Protein AF-M2ASB6-F1 (afdb_monomer_lite)

Organism: NCBI:txid1263867

Radius of gyration: 28.93 Å; chains: 1; bounding box: 57×13×77 Å

Structure (mmCIF, N/CA/C/O backbone):
data_AF-M2ASB6-F1
#
_entry.id   AF-M2ASB6-F1
#
loop_
_atom_site.group_PDB
_atom_site.id
_atom_site.type_symbol
_atom_site.label_atom_id
_atom_site.label_alt_id
_atom_site.label_comp_id
_atom_site.label_asym_id
_atom_site.label_entity_id
_atom_site.label_seq_id
_atom_site.pdbx_PDB_ins_code
_atom_site.Cartn_x
_atom_site.Cartn_y
_atom_site.Cartn_z
_atom_site.occupancy
_atom_site.B_iso_or_equiv
_atom_site.auth_seq_id
_atom_site.auth_comp_id
_atom_site.auth_asym_id
_atom_site.auth_atom_id
_atom_site.pdbx_PDB_model_num
ATOM 1 N N . MET A 1 1 ? 11.935 0.492 -11.700 1.00 62.41 1 MET A N 1
ATOM 2 C CA . MET A 1 1 ? 12.801 1.391 -12.497 1.00 62.41 1 MET A CA 1
ATOM 3 C C . MET A 1 1 ? 14.277 1.113 -12.311 1.00 62.41 1 MET A C 1
ATOM 5 O O . MET A 1 1 ? 14.859 0.579 -13.240 1.00 62.41 1 MET A O 1
ATOM 9 N N . GLY A 1 2 ? 14.872 1.382 -11.140 1.00 73.81 2 GLY A N 1
ATOM 10 C CA . GLY A 1 2 ? 16.320 1.199 -10.935 1.00 73.81 2 GLY A CA 1
ATOM 11 C C . GLY A 1 2 ? 16.837 -0.197 -11.301 1.00 73.81 2 GLY A C 1
ATOM 12 O O . GLY A 1 2 ? 17.833 -0.305 -11.998 1.00 73.81 2 GLY A O 1
ATOM 13 N N . LEU A 1 3 ? 16.108 -1.255 -10.933 1.00 76.94 3 LEU A N 1
ATOM 14 C CA . LEU A 1 3 ? 16.466 -2.637 -11.284 1.00 76.94 3 LEU A CA 1
ATOM 15 C C . LEU A 1 3 ? 16.412 -2.937 -12.791 1.00 76.94 3 LEU A C 1
ATOM 17 O O . LEU A 1 3 ? 17.302 -3.610 -13.292 1.00 76.94 3 LEU A O 1
ATOM 21 N N . VAL A 1 4 ? 15.411 -2.425 -13.515 1.00 75.38 4 VAL A N 1
ATOM 22 C CA . VAL A 1 4 ? 15.262 -2.647 -14.971 1.00 75.38 4 VAL A CA 1
ATOM 23 C C . VAL A 1 4 ? 16.346 -1.883 -15.732 1.00 75.38 4 VAL A C 1
ATOM 25 O O . VAL A 1 4 ? 16.978 -2.425 -16.627 1.00 75.38 4 VAL A O 1
ATOM 28 N N . VAL A 1 5 ? 16.640 -0.653 -15.302 1.00 77.31 5 VAL A N 1
ATOM 29 C CA . VAL A 1 5 ? 17.721 0.163 -15.870 1.00 77.31 5 VAL A C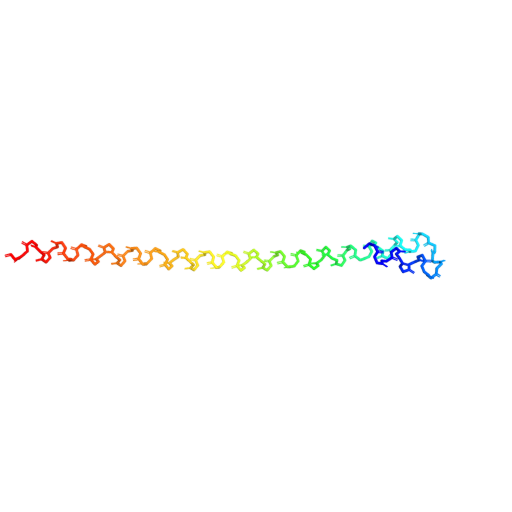A 1
ATOM 30 C C . VAL A 1 5 ? 19.092 -0.458 -15.592 1.00 77.31 5 VAL A C 1
ATOM 32 O O . VAL A 1 5 ? 19.901 -0.574 -16.505 1.00 77.31 5 VAL A O 1
ATOM 35 N N . LEU A 1 6 ? 19.350 -0.919 -14.364 1.00 79.62 6 LEU A N 1
ATOM 36 C CA . LEU A 1 6 ? 20.589 -1.625 -14.020 1.00 79.62 6 LEU A CA 1
ATOM 37 C C . LEU A 1 6 ? 20.730 -2.943 -14.795 1.00 79.62 6 LEU A C 1
ATOM 39 O O . LEU A 1 6 ? 21.828 -3.261 -15.248 1.00 79.62 6 LEU A O 1
ATOM 43 N N . ARG A 1 7 ? 19.628 -3.681 -14.999 1.00 80.75 7 ARG A N 1
ATOM 44 C CA . ARG A 1 7 ? 19.600 -4.897 -15.827 1.00 80.75 7 ARG A CA 1
ATOM 45 C C . ARG A 1 7 ? 19.940 -4.585 -17.284 1.00 80.75 7 ARG A C 1
ATOM 47 O O . ARG A 1 7 ? 20.777 -5.283 -17.853 1.00 80.75 7 ARG A O 1
ATOM 54 N N . GLY A 1 8 ? 19.330 -3.544 -17.848 1.00 76.75 8 GLY A N 1
ATOM 55 C CA . GLY A 1 8 ? 19.557 -3.117 -19.226 1.00 76.75 8 GLY A CA 1
ATOM 56 C C . GLY A 1 8 ? 20.988 -2.640 -19.468 1.00 76.75 8 GLY A C 1
ATOM 57 O O . GLY A 1 8 ? 21.608 -3.041 -20.448 1.00 76.75 8 GLY A O 1
ATOM 58 N N . ILE A 1 9 ? 21.567 -1.885 -18.524 1.00 77.25 9 ILE A N 1
ATOM 59 C CA . ILE A 1 9 ? 22.985 -1.482 -18.564 1.00 77.25 9 ILE A CA 1
ATOM 60 C C . ILE A 1 9 ? 23.907 -2.710 -18.530 1.00 77.25 9 ILE A C 1
ATOM 62 O O . ILE A 1 9 ? 24.875 -2.764 -19.284 1.00 77.25 9 ILE A O 1
ATOM 66 N N . TRP A 1 10 ? 23.605 -3.708 -17.692 1.00 80.38 10 TRP A N 1
ATOM 67 C CA . TRP A 1 10 ? 24.406 -4.934 -17.588 1.00 80.38 10 TRP A CA 1
ATOM 68 C C . TRP A 1 10 ? 24.347 -5.794 -18.861 1.00 80.38 10 TRP A C 1
ATOM 70 O O . TRP A 1 10 ? 25.343 -6.406 -19.235 1.00 80.38 10 TRP A O 1
ATOM 80 N N . HIS A 1 11 ? 23.195 -5.843 -19.534 1.00 80.31 11 HIS A N 1
ATOM 81 C CA . HIS A 1 11 ? 22.988 -6.647 -20.747 1.00 80.31 11 HIS A CA 1
ATOM 82 C C . HIS A 1 11 ? 23.292 -5.893 -22.052 1.00 80.31 11 HIS A C 1
ATOM 84 O O . HIS A 1 11 ? 23.233 -6.494 -23.122 1.00 80.31 11 HIS A O 1
ATOM 90 N N . GLY A 1 12 ? 23.639 -4.603 -21.981 1.00 75.94 12 GLY A N 1
ATOM 91 C CA . GLY A 1 12 ? 23.886 -3.768 -23.160 1.00 75.94 12 GLY A CA 1
ATOM 92 C C . GLY A 1 12 ? 22.625 -3.470 -23.980 1.00 75.94 12 GLY A C 1
ATOM 93 O O . GLY A 1 12 ? 22.723 -3.236 -25.183 1.00 75.94 12 GLY A O 1
ATOM 94 N N . GLU A 1 13 ? 21.446 -3.506 -23.353 1.00 79.06 13 GLU A N 1
ATOM 95 C CA . GLU A 1 13 ? 20.157 -3.275 -24.014 1.00 79.06 13 GLU A CA 1
ATOM 96 C C . GLU A 1 13 ? 19.984 -1.789 -24.388 1.00 79.06 13 GLU A C 1
ATOM 98 O O . GLU A 1 13 ? 20.397 -0.882 -23.657 1.00 79.06 13 GLU A O 1
ATOM 103 N N . MET A 1 14 ? 19.357 -1.525 -25.540 1.00 78.06 14 MET A N 1
ATOM 104 C CA . MET A 1 14 ? 19.072 -0.164 -26.001 1.00 78.06 14 MET A CA 1
ATOM 105 C C . MET A 1 14 ? 18.108 0.537 -25.036 1.00 78.06 14 MET A C 1
ATOM 107 O O . MET A 1 14 ? 17.127 -0.043 -24.574 1.00 78.06 14 MET A O 1
ATOM 111 N N . ALA A 1 15 ? 18.337 1.830 -24.785 1.00 75.94 15 ALA A N 1
ATOM 112 C CA . ALA A 1 15 ? 17.529 2.617 -23.847 1.00 75.94 15 ALA A CA 1
ATOM 113 C C . ALA A 1 15 ? 16.020 2.617 -24.175 1.00 75.94 15 ALA A C 1
ATOM 115 O O . ALA A 1 15 ? 15.199 2.741 -23.268 1.00 75.94 15 ALA A O 1
ATOM 116 N N . GLY A 1 16 ? 15.655 2.457 -25.453 1.00 77.50 16 GLY A N 1
ATOM 117 C CA . GLY A 1 16 ? 14.262 2.337 -25.893 1.00 77.50 16 GLY A CA 1
ATOM 118 C C . GLY A 1 16 ? 13.572 1.062 -25.398 1.00 77.50 16 GLY A C 1
ATOM 119 O O . GLY A 1 16 ? 12.437 1.130 -24.927 1.00 77.50 16 GLY A O 1
ATOM 120 N N . ASP A 1 17 ? 14.272 -0.073 -25.420 1.00 80.88 17 ASP A N 1
ATOM 121 C CA . ASP A 1 17 ? 13.722 -1.362 -24.987 1.00 80.88 17 ASP A CA 1
ATOM 122 C C . ASP A 1 17 ? 13.524 -1.370 -23.468 1.00 80.88 17 ASP A C 1
ATOM 124 O O . ASP A 1 17 ? 12.431 -1.661 -22.977 1.00 80.88 17 ASP A O 1
ATOM 128 N N . VAL A 1 18 ? 14.533 -0.896 -22.732 1.00 82.69 18 VAL A N 1
ATOM 129 C CA . VAL A 1 18 ? 14.486 -0.715 -21.273 1.00 82.69 18 VAL A CA 1
ATOM 130 C C . VAL A 1 18 ? 13.340 0.218 -20.864 1.00 82.69 18 VAL A C 1
ATOM 132 O O . VAL A 1 18 ? 12.646 -0.040 -19.879 1.00 82.69 18 VAL A O 1
ATOM 135 N N . ALA A 1 19 ? 13.109 1.300 -21.618 1.00 83.50 19 ALA A N 1
ATOM 136 C CA . ALA A 1 19 ? 12.011 2.229 -21.360 1.00 83.50 19 ALA A CA 1
ATOM 137 C C . ALA A 1 19 ? 10.635 1.575 -21.569 1.00 83.50 19 ALA A C 1
ATOM 139 O O . ALA A 1 19 ? 9.727 1.788 -20.764 1.00 83.50 19 ALA A O 1
ATOM 140 N N . SER A 1 20 ? 10.479 0.752 -22.608 1.00 86.69 20 SER A N 1
ATOM 141 C CA . SER A 1 20 ? 9.223 0.037 -22.863 1.00 86.69 20 SER A CA 1
ATOM 142 C C . SER A 1 20 ? 8.894 -0.972 -21.754 1.00 86.69 20 SER A C 1
ATOM 144 O O . SER A 1 20 ? 7.765 -1.017 -21.259 1.00 86.69 20 SER A O 1
ATOM 146 N N . GLU A 1 21 ? 9.895 -1.709 -21.273 1.00 84.44 21 GLU A N 1
ATOM 147 C CA . GLU A 1 21 ? 9.746 -2.678 -20.185 1.00 84.44 21 GLU A CA 1
ATOM 148 C C . GLU A 1 21 ? 9.458 -1.985 -18.843 1.00 84.44 21 GLU A C 1
ATOM 150 O O . GLU A 1 21 ? 8.610 -2.421 -18.057 1.00 84.44 21 GLU A O 1
ATOM 155 N N . ALA A 1 22 ? 10.110 -0.848 -18.600 1.00 85.44 22 ALA A N 1
ATOM 156 C CA . ALA A 1 22 ? 9.836 0.030 -17.470 1.00 85.44 22 ALA A CA 1
ATOM 157 C C . ALA A 1 22 ? 8.373 0.504 -17.443 1.00 85.44 22 ALA A C 1
ATOM 159 O O . ALA A 1 22 ? 7.728 0.450 -16.391 1.00 85.44 22 ALA A O 1
ATOM 160 N N . ILE A 1 23 ? 7.830 0.927 -18.588 1.00 89.12 23 ILE A N 1
ATOM 161 C CA . ILE A 1 23 ? 6.421 1.325 -18.714 1.00 89.12 23 ILE A CA 1
ATOM 162 C C . ILE A 1 23 ? 5.499 0.133 -18.437 1.00 89.12 23 ILE A C 1
ATOM 164 O O . ILE A 1 23 ? 4.561 0.264 -17.651 1.00 89.12 23 ILE A O 1
ATOM 168 N N . GLY A 1 24 ? 5.792 -1.042 -19.001 1.00 91.50 24 GLY A N 1
ATOM 169 C CA . GLY A 1 24 ? 5.033 -2.264 -18.715 1.00 91.50 24 GLY A CA 1
ATOM 170 C C . GLY A 1 24 ? 5.002 -2.590 -17.219 1.00 91.50 24 GLY A C 1
ATOM 171 O O . GLY A 1 24 ? 3.946 -2.864 -16.649 1.00 91.50 24 GLY A O 1
ATOM 172 N N . THR A 1 25 ? 6.145 -2.450 -16.550 1.00 91.25 25 THR A N 1
ATOM 173 C CA . THR A 1 25 ? 6.267 -2.654 -15.102 1.00 91.25 25 THR A CA 1
ATOM 174 C C . THR A 1 25 ? 5.393 -1.672 -14.314 1.00 91.25 25 THR A C 1
ATOM 176 O O . THR A 1 25 ? 4.719 -2.076 -13.367 1.00 91.25 25 THR A O 1
ATOM 179 N N . LEU A 1 26 ? 5.349 -0.390 -14.703 1.00 91.62 26 LEU A N 1
ATOM 180 C CA . LEU A 1 26 ? 4.481 0.602 -14.052 1.00 91.62 26 LEU A CA 1
ATOM 181 C C . LEU A 1 26 ? 3.004 0.253 -14.168 1.00 91.62 26 LEU A C 1
ATOM 183 O O . LEU A 1 26 ? 2.277 0.404 -13.192 1.00 91.62 26 LEU A O 1
ATOM 187 N N . ILE A 1 27 ? 2.569 -0.220 -15.334 1.00 95.19 27 ILE A N 1
ATOM 188 C CA . ILE A 1 27 ? 1.174 -0.610 -15.560 1.00 95.19 27 ILE A CA 1
ATOM 189 C C . ILE A 1 27 ? 0.791 -1.756 -14.617 1.00 95.19 27 ILE A C 1
ATOM 191 O O . ILE A 1 27 ? -0.265 -1.712 -13.986 1.00 95.19 27 ILE A O 1
ATOM 195 N N . VAL A 1 28 ? 1.674 -2.744 -14.454 1.00 95.62 28 VAL A N 1
ATOM 196 C CA . VAL A 1 28 ? 1.458 -3.855 -13.516 1.00 95.62 28 VAL A CA 1
ATOM 197 C C . VAL A 1 28 ? 1.356 -3.346 -12.077 1.00 95.62 28 VAL A C 1
ATOM 199 O O . VAL A 1 28 ? 0.403 -3.681 -11.374 1.00 95.62 28 VAL A O 1
ATOM 202 N N . PHE A 1 29 ? 2.288 -2.494 -11.641 1.00 95.00 29 PHE A N 1
ATOM 203 C CA . PHE A 1 29 ? 2.239 -1.916 -10.294 1.00 95.00 29 PHE A CA 1
ATOM 204 C C . PHE A 1 29 ? 1.006 -1.043 -10.067 1.00 95.00 29 PHE A C 1
ATOM 206 O O . PHE A 1 29 ? 0.442 -1.073 -8.977 1.00 95.00 29 PHE A O 1
ATOM 213 N N . MET A 1 30 ? 0.561 -0.304 -11.080 1.00 96.38 30 MET A N 1
ATOM 214 C CA . MET A 1 30 ? -0.664 0.486 -11.016 1.00 96.38 30 MET A CA 1
ATOM 215 C C . MET A 1 30 ? -1.888 -0.414 -10.815 1.00 96.38 30 MET A C 1
ATOM 217 O O . MET A 1 30 ? -2.726 -0.116 -9.966 1.00 96.38 30 MET A O 1
ATOM 221 N N . GLY A 1 31 ? -1.964 -1.539 -11.531 1.00 97.19 31 GLY A N 1
ATOM 222 C CA . GLY A 1 31 ? -3.036 -2.521 -11.360 1.00 97.19 31 GLY A CA 1
ATOM 223 C C . GLY A 1 31 ? -3.053 -3.139 -9.960 1.00 97.19 31 GLY A C 1
ATOM 224 O O . GLY A 1 31 ? -4.092 -3.156 -9.301 1.00 97.19 31 GLY A O 1
ATOM 225 N N . ILE A 1 32 ? -1.891 -3.589 -9.474 1.00 96.94 32 ILE A N 1
ATOM 226 C CA . ILE A 1 32 ? -1.757 -4.171 -8.129 1.00 96.94 32 ILE A CA 1
ATOM 227 C C . ILE A 1 32 ? -2.097 -3.134 -7.055 1.00 96.94 32 ILE A C 1
ATOM 229 O O . ILE A 1 32 ? -2.868 -3.426 -6.144 1.00 96.94 32 ILE A O 1
ATOM 233 N N . GLY A 1 33 ? -1.549 -1.922 -7.165 1.00 95.69 33 GLY A N 1
ATOM 234 C CA . GLY A 1 33 ? -1.791 -0.839 -6.216 1.00 95.69 33 GLY A CA 1
ATOM 235 C C . GLY A 1 33 ? -3.259 -0.421 -6.169 1.00 95.69 33 GLY A C 1
ATOM 236 O O . GLY A 1 33 ? -3.798 -0.223 -5.084 1.00 95.69 33 GLY A O 1
ATOM 237 N N . GLY A 1 34 ? -3.928 -0.362 -7.324 1.00 96.06 34 GLY A N 1
ATOM 238 C CA . GLY A 1 34 ? -5.360 -0.078 -7.401 1.00 96.06 34 GLY A CA 1
ATOM 239 C C . GLY A 1 34 ? -6.211 -1.146 -6.715 1.00 96.06 34 GLY A C 1
ATOM 240 O O . GLY A 1 34 ? -7.092 -0.817 -5.923 1.00 96.06 34 GLY A O 1
ATOM 241 N N . LEU A 1 35 ? -5.914 -2.427 -6.958 1.00 96.88 35 LEU A N 1
ATOM 242 C CA . LEU A 1 35 ? -6.628 -3.531 -6.314 1.00 96.88 35 LEU A CA 1
ATOM 243 C C . LEU A 1 35 ? -6.382 -3.563 -4.799 1.00 96.88 35 LEU A C 1
ATOM 245 O O . LEU A 1 35 ? -7.324 -3.704 -4.022 1.00 96.88 35 LEU A O 1
ATOM 249 N N . ALA A 1 36 ? -5.128 -3.399 -4.375 1.00 96.06 36 ALA A N 1
ATOM 250 C CA . ALA A 1 36 ? -4.766 -3.346 -2.963 1.00 96.06 36 ALA A CA 1
ATOM 251 C C . ALA A 1 36 ? -5.448 -2.170 -2.248 1.00 96.06 36 ALA A C 1
ATOM 253 O O . ALA A 1 36 ? -5.939 -2.344 -1.135 1.00 96.06 36 ALA A O 1
ATOM 254 N N . GLY A 1 37 ? -5.537 -1.006 -2.900 1.00 94.69 37 GLY A N 1
ATOM 255 C CA . GLY A 1 37 ? -6.267 0.154 -2.388 1.00 94.69 37 GLY A CA 1
ATOM 256 C C . GLY A 1 37 ? -7.757 -0.129 -2.202 1.00 94.69 37 GLY A C 1
ATOM 257 O O . GLY A 1 37 ? -8.297 0.137 -1.134 1.00 94.69 37 GLY A O 1
ATOM 258 N N . ALA A 1 38 ? -8.406 -0.755 -3.188 1.00 94.38 38 ALA A N 1
ATOM 259 C CA . ALA A 1 38 ? -9.822 -1.113 -3.089 1.00 94.38 38 ALA A CA 1
ATOM 260 C C . ALA A 1 38 ? -10.110 -2.090 -1.933 1.00 94.38 38 ALA A C 1
ATOM 262 O O . ALA A 1 38 ? -11.107 -1.945 -1.227 1.00 94.38 38 ALA A O 1
ATOM 263 N N . ILE A 1 39 ? -9.225 -3.068 -1.714 1.00 93.44 39 ILE A N 1
ATOM 264 C CA . ILE A 1 39 ? -9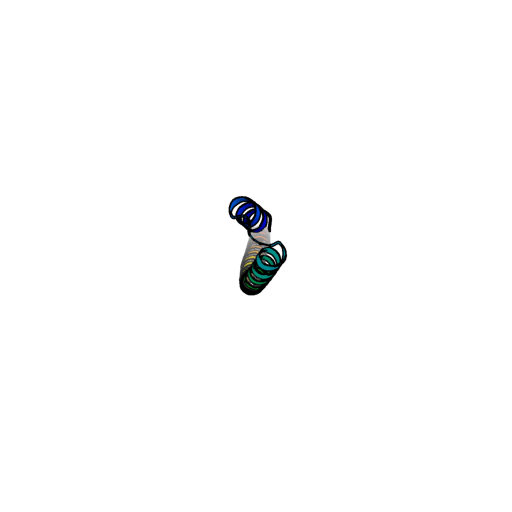.332 -4.008 -0.590 1.00 93.44 39 ILE A CA 1
ATOM 265 C C . ILE A 1 39 ? -9.099 -3.285 0.742 1.00 93.44 39 ILE A C 1
ATOM 267 O O . ILE A 1 39 ? -9.836 -3.508 1.702 1.00 93.44 39 ILE A O 1
ATOM 271 N N . ALA A 1 40 ? -8.093 -2.409 0.809 1.00 94.06 40 ALA A N 1
ATOM 272 C CA . ALA A 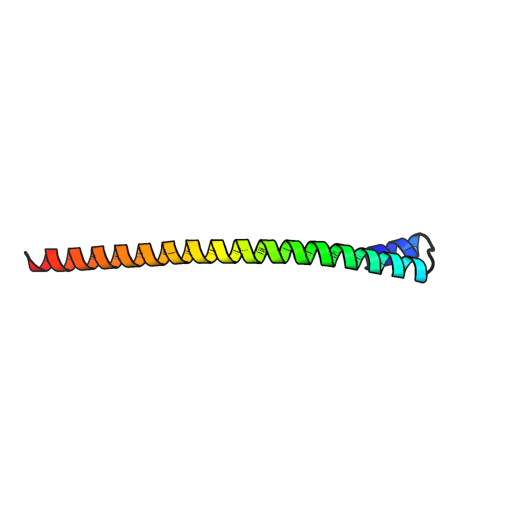1 40 ? -7.796 -1.635 2.008 1.00 94.06 40 ALA A CA 1
ATOM 273 C C . ALA A 1 40 ? -8.971 -0.731 2.404 1.00 94.06 40 ALA A C 1
ATOM 275 O O . ALA A 1 40 ? -9.325 -0.696 3.578 1.00 94.06 40 ALA A O 1
ATOM 276 N N . ASP A 1 41 ? -9.624 -0.074 1.444 1.00 93.81 41 ASP A N 1
ATOM 277 C CA . ASP A 1 41 ? -10.799 0.763 1.701 1.00 93.81 41 ASP A CA 1
ATOM 278 C C . ASP A 1 41 ? -11.950 -0.032 2.330 1.00 93.81 41 ASP A C 1
ATOM 280 O O . ASP A 1 41 ? -12.587 0.441 3.275 1.00 93.81 41 ASP A O 1
ATOM 284 N N . GLN A 1 42 ? -12.200 -1.253 1.845 1.00 91.31 42 GLN A N 1
ATOM 285 C CA . GLN A 1 42 ? -13.224 -2.135 2.412 1.00 91.31 42 GLN A CA 1
ATOM 286 C C . GLN A 1 42 ? -12.852 -2.587 3.827 1.00 91.31 42 GLN A C 1
ATOM 288 O O . GLN A 1 42 ? -13.643 -2.428 4.754 1.00 91.31 42 GLN A O 1
ATOM 293 N N . LEU A 1 43 ? -11.620 -3.066 4.021 1.00 90.69 43 LEU A N 1
ATOM 294 C CA . LEU A 1 43 ? -11.136 -3.520 5.327 1.00 90.69 43 LEU A CA 1
ATOM 295 C C . LEU A 1 43 ? -11.131 -2.401 6.373 1.00 90.69 43 LEU A C 1
ATOM 297 O O . LEU A 1 43 ? -11.481 -2.634 7.528 1.00 90.69 43 LEU A O 1
ATOM 301 N N . ILE A 1 44 ? -10.736 -1.187 5.984 1.00 93.25 44 ILE A N 1
ATOM 302 C CA . ILE A 1 44 ? -10.738 -0.025 6.875 1.00 93.25 44 ILE A CA 1
ATOM 303 C C . ILE A 1 44 ? -12.171 0.354 7.227 1.00 93.25 44 ILE A C 1
ATOM 305 O O . ILE A 1 44 ? -12.447 0.604 8.397 1.00 93.25 44 ILE A O 1
ATOM 309 N N . ARG A 1 45 ? -13.089 0.381 6.254 1.00 91.19 45 ARG A N 1
ATOM 310 C CA . ARG A 1 45 ? -14.498 0.695 6.515 1.00 91.19 45 ARG A CA 1
ATOM 311 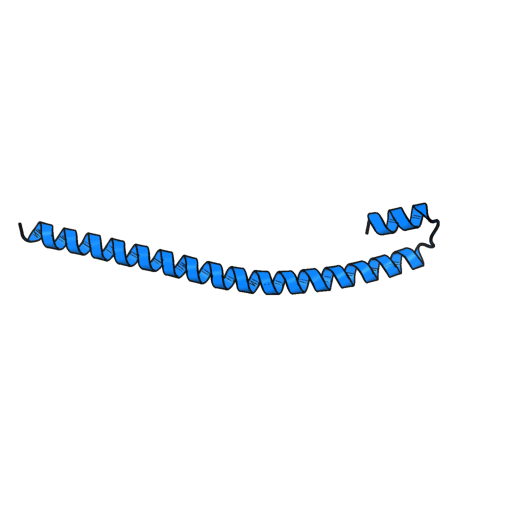C C . ARG A 1 45 ? -15.102 -0.282 7.523 1.00 91.19 45 ARG A C 1
ATOM 313 O O . ARG A 1 45 ? -15.659 0.165 8.524 1.00 91.19 45 ARG A O 1
ATOM 320 N N . ASP A 1 46 ? -14.933 -1.578 7.291 1.00 89.81 46 ASP A N 1
ATOM 321 C CA . ASP A 1 46 ? -15.494 -2.617 8.154 1.00 89.81 46 ASP A CA 1
ATOM 322 C C . ASP A 1 46 ? -14.832 -2.605 9.538 1.00 89.81 46 ASP A C 1
ATOM 324 O O . ASP A 1 46 ? -15.508 -2.656 10.567 1.00 89.81 46 ASP A O 1
ATOM 328 N N . GLY A 1 47 ? -13.505 -2.455 9.579 1.00 90.50 47 GLY A N 1
ATOM 329 C CA . GLY A 1 47 ? -12.750 -2.376 10.825 1.00 90.50 47 GLY A CA 1
ATOM 330 C C . GLY A 1 47 ? -13.122 -1.159 11.671 1.00 90.50 47 GLY A C 1
ATOM 331 O O . GLY A 1 47 ? -13.260 -1.274 12.887 1.00 90.50 47 GLY A O 1
ATOM 332 N N . VAL A 1 48 ? -13.320 0.006 11.047 1.00 90.81 48 VAL A N 1
ATOM 333 C CA . VAL A 1 48 ? -13.752 1.226 11.744 1.00 90.81 48 VAL A CA 1
ATOM 334 C C . VAL A 1 48 ? -15.176 1.077 12.270 1.00 90.81 48 VAL A C 1
ATOM 336 O O . VAL A 1 48 ? -15.439 1.480 13.404 1.00 90.81 48 VAL A O 1
ATOM 339 N N . GLU A 1 49 ? -16.087 0.490 11.492 1.00 91.19 49 GLU A N 1
ATOM 340 C CA . GLU A 1 49 ? -17.472 0.301 11.922 1.00 91.19 49 GLU A CA 1
ATOM 341 C C . GLU A 1 49 ? -17.577 -0.653 13.120 1.00 91.19 49 GLU A C 1
ATOM 343 O O . GLU A 1 49 ? -18.269 -0.338 14.095 1.00 91.19 49 GLU A O 1
ATOM 348 N N . ASP A 1 50 ? -16.855 -1.775 13.099 1.00 93.00 50 ASP A N 1
ATOM 349 C CA . ASP A 1 50 ? -16.858 -2.731 14.210 1.00 93.00 50 ASP A CA 1
ATOM 350 C C . ASP A 1 50 ? -16.247 -2.121 15.480 1.00 93.00 50 ASP A C 1
ATOM 352 O O . ASP A 1 50 ? -16.828 -2.182 16.571 1.00 93.00 50 ASP A O 1
ATOM 356 N N . LEU A 1 51 ? -15.113 -1.425 15.335 1.00 89.62 51 LEU A N 1
ATOM 357 C CA . LEU A 1 51 ? -14.464 -0.742 16.452 1.00 89.62 51 LEU A CA 1
ATOM 358 C C . LEU A 1 51 ? -15.378 0.331 17.056 1.00 89.62 51 LEU A C 1
ATOM 360 O O . LEU A 1 51 ? -15.476 0.450 18.281 1.00 89.62 51 LEU A O 1
ATOM 364 N N . TYR A 1 52 ? -16.071 1.091 16.205 1.00 91.25 52 TYR A N 1
ATOM 365 C CA . TYR A 1 52 ? -17.023 2.109 16.626 1.00 91.25 52 TYR A CA 1
ATOM 366 C C . TYR A 1 52 ? -18.193 1.493 17.399 1.00 91.25 52 TYR A C 1
ATOM 368 O O . TYR A 1 52 ? -18.465 1.908 18.528 1.00 91.25 52 TYR A O 1
ATOM 376 N N . ARG A 1 53 ? -18.842 0.455 16.856 1.00 91.81 53 ARG A N 1
ATOM 377 C CA . ARG A 1 53 ? -19.960 -0.234 17.527 1.00 91.81 53 ARG A CA 1
ATOM 378 C C . ARG A 1 53 ? -19.549 -0.794 18.882 1.00 91.81 53 ARG A C 1
ATOM 380 O O . ARG A 1 53 ? -20.274 -0.621 19.861 1.00 91.81 53 ARG A O 1
ATOM 387 N N . LYS A 1 54 ? -18.368 -1.411 18.964 1.00 92.38 54 LYS A N 1
ATOM 388 C CA . LYS A 1 54 ? -17.841 -1.965 20.215 1.00 92.38 54 LYS A CA 1
ATOM 389 C C . LYS A 1 54 ? -17.598 -0.883 21.267 1.00 92.38 54 LYS A C 1
ATOM 391 O O . LYS A 1 54 ? -17.925 -1.082 22.435 1.00 92.38 54 LYS A O 1
ATOM 396 N N . ARG A 1 55 ? -17.068 0.275 20.860 1.00 90.94 55 ARG A N 1
ATOM 397 C CA . ARG A 1 55 ? -16.851 1.425 21.753 1.00 90.94 55 ARG A CA 1
ATOM 398 C C . ARG A 1 55 ? -18.156 2.035 22.247 1.00 90.94 55 ARG A C 1
ATOM 400 O O . ARG A 1 55 ? -18.265 2.314 23.437 1.00 90.94 55 ARG A O 1
ATOM 407 N N . VAL A 1 56 ? -19.137 2.209 21.363 1.00 94.50 56 VAL A N 1
ATOM 408 C CA . VAL A 1 56 ? -20.453 2.744 21.736 1.00 94.50 56 VAL A CA 1
ATOM 409 C C . VAL A 1 56 ? -21.154 1.811 22.715 1.00 94.50 56 VAL A C 1
ATOM 411 O O . VAL A 1 56 ? -21.647 2.272 23.740 1.00 94.50 56 VAL A O 1
ATOM 414 N N . LYS A 1 57 ? -21.148 0.504 22.441 1.00 92.44 57 LYS A N 1
ATOM 415 C CA . LYS A 1 57 ? -21.764 -0.489 23.322 1.00 92.44 57 LYS A CA 1
ATOM 416 C C . LYS A 1 57 ? -21.132 -0.481 24.716 1.00 92.44 57 LYS A C 1
ATOM 418 O O . LYS A 1 57 ? -21.857 -0.396 25.698 1.00 92.44 57 LYS A O 1
ATOM 423 N N . TRP A 1 58 ? -19.800 -0.472 24.794 1.00 92.12 58 TRP A N 1
ATOM 424 C CA . TRP A 1 58 ? -19.088 -0.372 26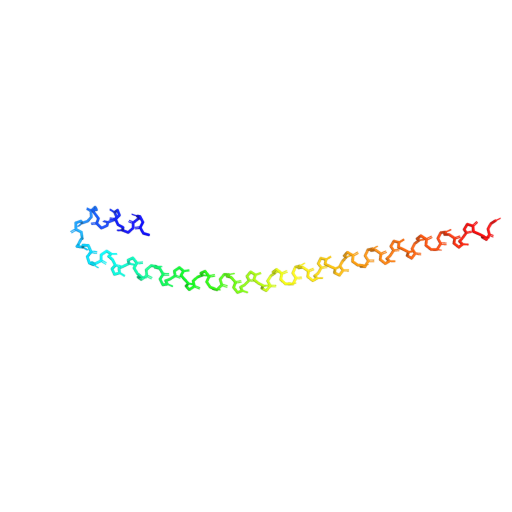.072 1.00 92.12 58 TRP A CA 1
ATOM 425 C C . TRP A 1 58 ? -19.470 0.893 26.856 1.00 92.12 58 TRP A C 1
ATOM 427 O O . TRP A 1 58 ? -19.685 0.834 28.062 1.00 92.12 58 TRP A O 1
ATOM 437 N N . PHE A 1 59 ? -19.595 2.036 26.175 1.00 90.94 59 PHE A N 1
ATOM 438 C CA . PHE A 1 59 ? -20.000 3.283 26.823 1.00 90.94 59 PHE A CA 1
ATOM 439 C C . PHE A 1 59 ? -21.444 3.223 27.338 1.00 90.94 59 PHE A C 1
ATOM 441 O O . PHE A 1 59 ? -21.714 3.646 28.456 1.00 90.94 59 PHE A O 1
ATOM 448 N N . GLN A 1 60 ? -22.369 2.672 26.547 1.00 90.31 60 GLN A N 1
ATOM 449 C CA . GLN A 1 60 ? -23.763 2.491 26.962 1.00 90.31 60 GLN A CA 1
ATOM 450 C C . GLN A 1 60 ? -23.883 1.575 28.182 1.00 90.31 60 GLN A C 1
ATOM 452 O O . GLN A 1 60 ? -24.629 1.893 29.104 1.00 90.31 60 GLN A O 1
ATOM 457 N N . GLU A 1 61 ? -23.136 0.471 28.199 1.00 90.31 61 GLU A N 1
ATOM 458 C CA . GLU A 1 61 ? -23.091 -0.460 29.329 1.00 90.31 61 GLU A CA 1
ATOM 459 C C . GLU A 1 61 ? -22.539 0.223 30.588 1.00 90.31 61 GLU A C 1
ATOM 461 O O . GLU A 1 61 ? -23.182 0.162 31.632 1.00 90.31 61 GLU A O 1
ATOM 466 N N . GLY A 1 62 ? -21.430 0.964 30.482 1.00 87.12 62 GLY A N 1
ATOM 467 C CA . GLY A 1 62 ? -20.857 1.686 31.625 1.00 87.12 62 GLY A CA 1
ATOM 468 C C . GLY A 1 62 ? -21.765 2.793 32.176 1.00 87.12 62 GLY A C 1
ATOM 469 O O . GLY A 1 62 ? -21.843 2.994 33.388 1.00 87.12 62 GLY A O 1
ATOM 470 N N . VAL A 1 63 ? -22.502 3.494 31.308 1.00 86.69 63 VAL A N 1
ATOM 471 C CA . VAL A 1 63 ? -23.503 4.485 31.742 1.00 86.69 63 VAL A CA 1
ATOM 472 C C . VAL A 1 63 ? -24.684 3.805 32.441 1.00 86.69 63 VAL A C 1
ATOM 474 O O . VAL A 1 63 ? -25.150 4.306 33.461 1.00 86.69 63 VAL A O 1
ATOM 477 N 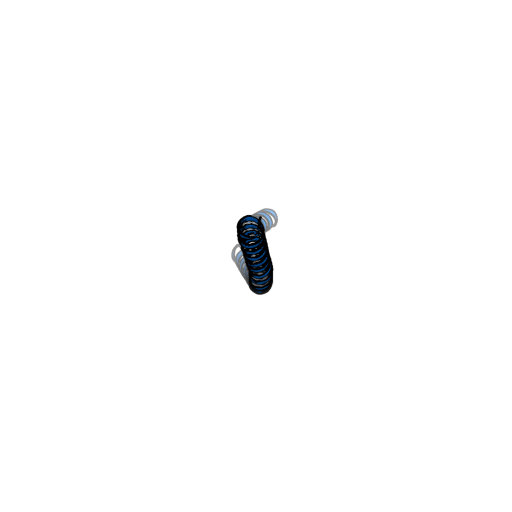N . ALA A 1 64 ? -25.161 2.668 31.928 1.00 84.81 64 ALA A N 1
ATOM 478 C CA . ALA A 1 64 ? -26.257 1.918 32.541 1.00 84.81 64 ALA A CA 1
ATOM 479 C C . ALA A 1 64 ? -25.878 1.336 33.915 1.00 84.81 64 ALA A C 1
ATOM 481 O O . ALA A 1 64 ? -26.698 1.342 34.834 1.00 84.81 64 ALA A O 1
ATOM 482 N N . GLU A 1 65 ? -24.638 0.868 34.063 1.00 83.81 65 GLU A N 1
ATOM 483 C CA . GLU A 1 65 ? -24.078 0.397 35.333 1.00 83.81 65 GLU A CA 1
ATOM 484 C C . GLU A 1 65 ? -23.999 1.541 36.351 1.00 83.81 65 GLU A C 1
ATOM 486 O O . GLU A 1 65 ? -24.568 1.434 37.435 1.00 83.81 65 GLU A O 1
ATOM 491 N N . THR A 1 66 ? -23.441 2.689 35.950 1.00 79.94 66 THR A N 1
ATOM 492 C CA . THR A 1 66 ? -23.344 3.879 36.815 1.00 79.94 66 THR A CA 1
ATOM 493 C C . THR A 1 66 ? -24.727 4.370 37.259 1.00 79.94 66 THR A C 1
ATOM 495 O O . THR A 1 66 ? -24.934 4.671 38.431 1.00 79.94 66 THR A O 1
ATOM 498 N N . ALA A 1 67 ? -25.705 4.405 36.348 1.00 74.25 67 ALA A N 1
ATOM 499 C CA . ALA A 1 67 ? -27.077 4.797 36.672 1.00 74.25 67 ALA A CA 1
ATOM 500 C C . ALA A 1 67 ? -27.753 3.815 37.648 1.00 74.25 67 ALA A C 1
ATOM 502 O O . ALA A 1 67 ? -28.512 4.229 38.526 1.00 74.25 67 ALA A O 1
ATOM 503 N N . SER A 1 68 ? -27.476 2.515 37.521 1.00 71.62 68 SER A N 1
ATOM 504 C CA . SER A 1 68 ? -28.018 1.491 38.424 1.00 71.62 68 SER A CA 1
ATOM 505 C C . SER A 1 68 ? -27.430 1.616 39.832 1.00 71.62 68 SER A C 1
ATOM 507 O O . SER A 1 68 ? -28.180 1.578 40.808 1.00 71.62 68 SER A O 1
ATOM 509 N N . GLU A 1 69 ? -26.121 1.858 39.943 1.00 73.56 69 GLU A N 1
ATOM 510 C CA . GLU A 1 69 ? -25.441 2.103 41.222 1.00 73.56 69 GLU A CA 1
ATOM 511 C C . GLU A 1 69 ? -25.946 3.376 41.918 1.00 73.56 69 GLU A C 1
ATOM 513 O O . GLU A 1 69 ? -26.165 3.383 43.130 1.00 73.56 69 GLU A O 1
ATOM 518 N N . GLU A 1 70 ? -26.195 4.448 41.162 1.00 69.62 70 GLU A N 1
ATOM 519 C CA . GLU A 1 70 ? -26.722 5.709 41.699 1.00 69.62 70 GLU A CA 1
ATOM 520 C C . GLU A 1 70 ? -28.144 5.543 42.263 1.00 69.62 70 GLU A C 1
ATOM 522 O O . GLU A 1 70 ? -28.492 6.134 43.289 1.00 69.62 70 GLU A O 1
ATOM 527 N N . THR A 1 71 ? -28.948 4.678 41.638 1.00 64.75 71 THR A N 1
ATOM 528 C CA . THR A 1 71 ? -30.314 4.367 42.084 1.00 64.75 71 THR A CA 1
ATOM 529 C C . THR A 1 71 ? -30.307 3.471 43.329 1.00 64.75 71 THR A C 1
ATOM 531 O O . THR A 1 71 ? -31.063 3.708 44.272 1.00 64.75 71 THR A O 1
ATOM 534 N N . GLU A 1 72 ? -29.421 2.472 43.390 1.00 65.12 72 GLU A N 1
ATOM 535 C CA . GLU A 1 72 ? -29.280 1.595 44.561 1.00 65.12 72 GLU A CA 1
ATOM 536 C C . GLU A 1 72 ? -28.792 2.370 45.798 1.00 65.12 72 GLU A C 1
ATOM 538 O O . GLU A 1 72 ? -29.300 2.167 46.903 1.00 65.12 72 GLU A O 1
ATOM 543 N N . ASN A 1 73 ? -27.874 3.323 45.615 1.00 60.78 73 ASN A N 1
ATOM 544 C CA . ASN A 1 73 ? -27.316 4.123 46.706 1.00 60.78 73 ASN A CA 1
ATOM 545 C C . ASN A 1 73 ? -28.305 5.168 47.270 1.00 60.78 73 ASN A C 1
ATOM 547 O O . ASN A 1 73 ? -28.141 5.609 48.402 1.00 60.78 73 ASN A O 1
ATOM 551 N N . GLN A 1 74 ? -29.351 5.542 46.520 1.00 59.47 74 GLN A N 1
ATOM 552 C CA . GLN A 1 74 ? -30.453 6.386 47.015 1.00 59.47 74 GLN A CA 1
ATOM 553 C C . GLN A 1 74 ? -31.543 5.608 47.771 1.00 59.47 74 GLN A C 1
ATOM 555 O O . GLN A 1 74 ? -32.394 6.225 48.410 1.00 59.47 74 GLN A O 1
ATOM 560 N N . THR A 1 75 ? -31.548 4.271 47.690 1.00 56.84 75 THR A N 1
ATOM 561 C CA . THR A 1 75 ? -32.582 3.423 48.316 1.00 56.84 75 THR A CA 1
ATOM 562 C C . THR A 1 75 ? -32.133 2.813 49.658 1.00 56.84 75 THR A C 1
ATOM 564 O O . THR A 1 75 ? -32.911 2.103 50.298 1.00 56.84 75 THR A O 1
ATOM 567 N N . LYS A 1 76 ? -30.894 3.083 50.089 1.00 49.38 76 LYS A N 1
ATOM 568 C CA . LYS A 1 76 ? -30.340 2.760 51.417 1.00 49.38 76 LYS A CA 1
ATOM 569 C C . LYS A 1 76 ? -30.349 3.983 52.325 1.00 49.38 76 LYS A C 1
ATOM 571 O O . LYS A 1 76 ? -30.570 3.776 53.538 1.00 49.38 76 LYS A O 1
#

Secondary structure (DSSP, 8-state):
-HHHHHHHHHHT--HHHHHHHHHHHHHHHHHHHHHHHHHHHHHHHHHHHHHHHHHHHHHHHHHHHHHHHHHHHH--

pLDDT: mean 84.5, std 10.78, range [49.38, 97.19]

Sequence (76 aa):
MGLVVLRGIWHGEMAGDVASEAIGTLIVFMGIGGLAGAIADQLIRDGVEDLYRKRVKWFQEGVAETASEETENQTK

Foldseek 3Di:
DVVLVVVCVVVVHDPVVSVVVVVVVVVVVVVVVVVVVVVVVVVCVVVVVVVVVVVVVVVVVVVVVVVVVVVVVVVD